Protein AF-A0A914HCB9-F1 (afdb_monomer_lite)

Sequence (164 aa):
MEQKQRLLQLFNRTDPLPGTANSTSELRAIVLEIQAIMLGIVEPHGRRYFPTDEQRVIYAYSLRHCWAEWLPPGILDAPHHHFRFDITSMERHPSPWRKFVSTVIHESLHCAAKMVSGAPDRQINCAAMVSLNPNLAISEEFVELKTEIVDAFPFLADFVDVVD

Structure (mmCIF, N/CA/C/O backbone):
data_AF-A0A914HCB9-F1
#
_entry.id   AF-A0A914HCB9-F1
#
loop_
_atom_site.group_PDB
_atom_site.id
_atom_site.type_symbol
_atom_site.label_atom_id
_atom_site.label_alt_id
_atom_site.label_comp_id
_atom_site.label_asym_id
_atom_site.label_entity_id
_atom_site.label_seq_id
_atom_site.pdbx_PDB_ins_code
_atom_site.Cartn_x
_atom_site.Cartn_y
_atom_site.Cartn_z
_atom_site.occupancy
_atom_site.B_iso_or_equiv
_atom_site.auth_seq_id
_atom_site.auth_comp_id
_atom_site.auth_asym_id
_atom_site.auth_atom_id
_atom_site.pdbx_PDB_model_num
ATOM 1 N N . MET A 1 1 ? -15.243 7.994 -10.131 1.00 62.53 1 MET A N 1
ATOM 2 C CA . MET A 1 1 ? -15.101 7.181 -11.365 1.00 62.53 1 MET A CA 1
ATOM 3 C C . MET A 1 1 ? -13.663 7.214 -11.876 1.00 62.53 1 MET A C 1
ATOM 5 O O . MET A 1 1 ? -13.087 6.154 -12.074 1.00 62.53 1 MET A O 1
ATOM 9 N N . GLU A 1 2 ? -13.061 8.401 -11.978 1.00 86.06 2 GLU A N 1
ATOM 10 C CA . GLU A 1 2 ? -11.675 8.605 -12.430 1.00 86.06 2 GLU A CA 1
ATOM 11 C C . GLU A 1 2 ? -10.616 7.863 -11.589 1.00 86.06 2 GLU A C 1
ATOM 13 O O . GLU A 1 2 ? -9.831 7.098 -12.138 1.00 86.06 2 GLU A O 1
ATOM 18 N N . GLN A 1 3 ? -10.655 7.967 -10.254 1.00 87.38 3 GLN A N 1
ATOM 19 C CA . GLN A 1 3 ? -9.700 7.284 -9.360 1.00 87.38 3 GLN A CA 1
ATOM 20 C C . GLN A 1 3 ? -9.712 5.751 -9.501 1.00 87.38 3 GLN A C 1
ATOM 22 O O . GLN A 1 3 ? -8.660 5.116 -9.536 1.00 87.38 3 GLN A O 1
ATOM 27 N N . LYS A 1 4 ? -10.901 5.148 -9.651 1.00 89.00 4 LYS A N 1
ATOM 28 C CA . LYS A 1 4 ? -11.060 3.702 -9.883 1.00 89.00 4 LYS A CA 1
ATOM 29 C C . LYS A 1 4 ? -10.440 3.263 -11.197 1.00 89.00 4 LYS A C 1
ATOM 31 O O . LYS A 1 4 ? -9.752 2.247 -11.241 1.00 89.00 4 LYS A O 1
ATOM 36 N N . GLN A 1 5 ? -10.667 4.033 -12.255 1.00 94.12 5 GLN A N 1
ATOM 37 C CA . GLN A 1 5 ? -10.060 3.762 -13.549 1.00 94.12 5 GLN A CA 1
ATOM 38 C C . GLN A 1 5 ? -8.540 3.922 -13.486 1.00 94.12 5 GLN A C 1
ATOM 40 O O . GLN A 1 5 ? -7.824 3.087 -14.033 1.00 94.12 5 GLN A O 1
ATOM 45 N N . ARG A 1 6 ? -8.042 4.938 -12.775 1.00 95.75 6 ARG A N 1
ATOM 46 C CA . ARG A 1 6 ? -6.607 5.171 -12.623 1.00 95.75 6 ARG A CA 1
ATOM 47 C C . ARG A 1 6 ? -5.907 4.048 -11.859 1.00 95.75 6 ARG A C 1
ATOM 49 O O . ARG A 1 6 ? -4.882 3.551 -12.320 1.00 95.75 6 ARG A O 1
ATOM 56 N N . LEU A 1 7 ? -6.482 3.589 -10.749 1.00 96.31 7 LEU A N 1
ATOM 57 C CA . LEU A 1 7 ? -5.926 2.462 -10.001 1.00 96.31 7 LEU A CA 1
ATOM 58 C C . LEU A 1 7 ? -5.927 1.178 -10.837 1.00 96.31 7 LEU A C 1
ATOM 60 O O . LEU A 1 7 ? -4.938 0.452 -10.848 1.00 96.31 7 LEU A O 1
ATOM 64 N N . LEU A 1 8 ? -7.000 0.931 -11.595 1.00 96.19 8 LEU A N 1
ATOM 65 C CA . LEU A 1 8 ? -7.085 -0.213 -12.502 1.00 96.19 8 LEU A CA 1
ATOM 66 C C . LEU A 1 8 ? -6.063 -0.134 -13.650 1.00 96.19 8 LEU A C 1
ATOM 68 O O . LEU A 1 8 ? -5.552 -1.166 -14.084 1.00 96.19 8 LEU A O 1
ATOM 72 N N . GLN A 1 9 ? -5.753 1.068 -14.146 1.00 97.12 9 GLN A N 1
ATOM 73 C CA . GLN A 1 9 ? -4.684 1.271 -15.127 1.00 97.12 9 GLN A CA 1
ATOM 74 C C . GLN A 1 9 ? -3.326 0.909 -14.532 1.00 97.12 9 GLN A C 1
ATOM 76 O O . GLN A 1 9 ? -2.611 0.121 -15.141 1.00 97.12 9 GLN A O 1
ATOM 81 N N . LEU A 1 10 ? -2.993 1.426 -13.342 1.00 97.19 10 LEU A N 1
ATOM 82 C CA . LEU A 1 10 ? -1.757 1.072 -12.634 1.00 97.19 10 LEU A CA 1
ATOM 83 C C . LEU A 1 10 ? -1.669 -0.441 -12.392 1.00 97.19 10 LEU A C 1
ATOM 85 O O . LEU A 1 10 ? -0.640 -1.050 -12.659 1.00 97.19 10 LEU A O 1
ATOM 89 N N . PHE A 1 11 ? -2.770 -1.056 -11.962 1.00 96.62 11 PHE A N 1
ATOM 90 C CA . PHE A 1 11 ? -2.862 -2.488 -11.681 1.00 96.62 11 PHE A CA 1
ATOM 91 C C . PHE A 1 11 ? -2.607 -3.377 -12.910 1.00 96.62 11 PHE A C 1
ATOM 93 O O . PHE A 1 11 ? -2.089 -4.483 -12.776 1.00 96.62 11 PHE A O 1
ATOM 100 N N . ASN A 1 12 ? -2.958 -2.907 -14.111 1.00 96.81 12 ASN A N 1
ATOM 101 C CA . ASN A 1 12 ? -2.805 -3.657 -15.361 1.00 96.81 12 ASN A CA 1
ATOM 102 C C . ASN A 1 12 ? -1.590 -3.233 -16.201 1.00 96.81 12 ASN A C 1
ATOM 104 O O . ASN A 1 12 ? -1.485 -3.651 -17.355 1.00 96.81 12 ASN A O 1
ATOM 108 N N . ARG A 1 13 ? -0.678 -2.417 -15.661 1.00 96.62 13 ARG A N 1
ATOM 109 C CA . ARG A 1 13 ? 0.588 -2.111 -16.339 1.00 96.62 13 ARG A CA 1
ATOM 110 C C . ARG A 1 13 ? 1.438 -3.372 -16.513 1.00 96.62 13 ARG A C 1
ATOM 112 O O . ARG A 1 13 ? 1.341 -4.333 -15.750 1.00 96.62 13 ARG A O 1
ATOM 119 N N . THR A 1 14 ? 2.274 -3.351 -17.544 1.00 94.44 14 THR A N 1
ATOM 120 C CA . THR A 1 14 ? 3.160 -4.465 -17.924 1.00 94.44 14 THR A CA 1
ATOM 121 C C . THR A 1 14 ? 4.595 -4.017 -18.185 1.00 94.44 14 THR A C 1
ATOM 123 O O . THR A 1 14 ? 5.424 -4.827 -18.587 1.00 94.44 14 THR A O 1
ATOM 126 N N . ASP A 1 15 ? 4.875 -2.726 -18.038 1.00 93.69 15 ASP A N 1
ATOM 127 C CA . ASP A 1 15 ? 6.231 -2.191 -18.079 1.00 93.69 15 ASP A CA 1
ATOM 128 C C . ASP A 1 15 ? 6.961 -2.477 -16.751 1.00 93.69 15 ASP A C 1
ATOM 130 O O . ASP A 1 15 ? 6.340 -2.992 -15.820 1.00 93.69 15 ASP A O 1
ATOM 134 N N . PRO A 1 16 ? 8.271 -2.201 -16.640 1.00 92.62 16 PRO A N 1
ATOM 135 C CA . PRO A 1 16 ? 8.986 -2.383 -15.380 1.00 92.62 16 PRO A CA 1
ATOM 136 C C . PRO A 1 16 ? 8.390 -1.548 -14.235 1.00 92.62 16 PRO A C 1
ATOM 138 O O . PRO A 1 16 ? 7.919 -0.426 -14.435 1.00 92.62 16 PRO A O 1
ATOM 141 N N . LEU A 1 17 ? 8.441 -2.091 -13.022 1.00 93.62 17 LEU A N 1
ATOM 142 C CA . LEU A 1 17 ? 8.083 -1.433 -11.774 1.00 93.62 17 LEU A CA 1
ATOM 143 C C . LEU A 1 17 ? 8.974 -0.211 -11.515 1.00 93.62 17 LEU A C 1
ATOM 145 O O . LEU A 1 17 ? 10.171 -0.208 -11.843 1.00 93.62 17 LEU A O 1
ATOM 149 N N . PRO A 1 18 ? 8.423 0.818 -10.849 1.00 88.88 18 PRO A N 1
ATOM 150 C CA . PRO A 1 18 ? 9.177 2.016 -10.531 1.00 88.88 18 PRO A CA 1
ATOM 151 C C . PRO A 1 18 ? 10.300 1.707 -9.535 1.00 88.88 18 PRO A C 1
ATOM 153 O O . PRO A 1 18 ? 10.131 0.943 -8.586 1.00 88.88 18 PRO A O 1
ATOM 156 N N . GLY A 1 19 ? 11.462 2.330 -9.732 1.00 78.06 19 GLY A N 1
ATOM 157 C CA . GLY A 1 19 ? 12.632 2.146 -8.864 1.00 78.06 19 GLY A CA 1
ATOM 158 C C . GLY A 1 19 ? 13.613 1.054 -9.305 1.00 78.06 19 GLY A C 1
ATOM 159 O O . GLY A 1 19 ? 14.729 1.025 -8.793 1.00 78.06 19 GLY A O 1
ATOM 160 N N . THR A 1 20 ? 13.281 0.234 -10.309 1.00 70.38 20 THR A N 1
ATOM 161 C CA . THR A 1 20 ? 14.236 -0.703 -10.945 1.00 70.38 20 THR A CA 1
ATOM 162 C C . THR A 1 20 ? 15.368 0.010 -11.694 1.00 70.38 20 THR A C 1
ATOM 164 O O . THR A 1 20 ? 16.473 -0.515 -11.801 1.00 70.38 20 THR A O 1
ATOM 167 N N . ALA A 1 21 ? 15.132 1.246 -12.145 1.00 60.72 21 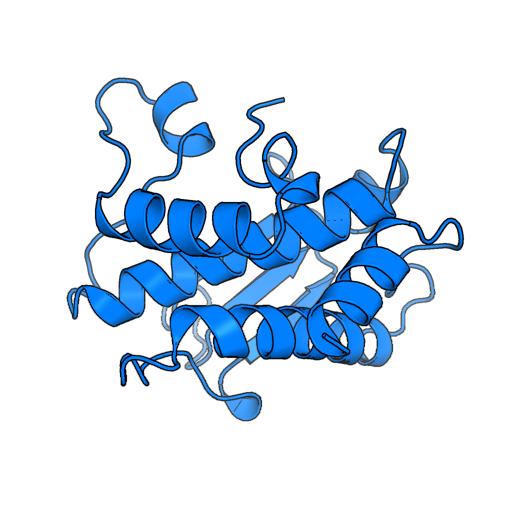ALA A N 1
ATOM 168 C CA . ALA A 1 21 ? 16.118 2.116 -12.791 1.00 60.72 21 ALA A CA 1
ATOM 169 C C . ALA A 1 21 ? 16.810 3.108 -11.822 1.00 60.72 21 ALA A C 1
ATOM 171 O O . ALA A 1 21 ? 17.294 4.151 -12.255 1.00 60.72 21 ALA A O 1
ATOM 172 N N . ASN A 1 22 ? 16.840 2.821 -10.511 1.00 56.84 22 ASN A N 1
ATOM 173 C CA . ASN A 1 22 ? 17.379 3.689 -9.444 1.00 56.84 22 ASN A CA 1
ATOM 174 C C . ASN A 1 22 ? 16.657 5.041 -9.237 1.00 56.84 22 ASN A C 1
ATOM 176 O O . ASN A 1 22 ? 17.178 5.917 -8.546 1.00 56.84 22 ASN A O 1
ATOM 180 N N . SER A 1 23 ? 15.449 5.233 -9.780 1.00 67.06 23 SER A N 1
ATOM 181 C CA . SER A 1 23 ? 14.657 6.444 -9.519 1.00 67.06 23 SER A CA 1
ATOM 182 C C . SER A 1 23 ? 13.748 6.267 -8.299 1.00 67.06 23 SER A C 1
ATOM 184 O O . SER A 1 23 ? 12.576 5.906 -8.414 1.00 67.06 23 SER A O 1
ATOM 186 N N . THR A 1 24 ? 14.271 6.561 -7.106 1.00 78.56 24 THR A N 1
ATOM 187 C CA . THR A 1 24 ? 13.463 6.627 -5.871 1.00 78.56 24 THR A CA 1
ATOM 188 C C . THR A 1 24 ? 12.328 7.653 -5.990 1.00 78.56 24 THR A C 1
ATOM 190 O O . THR A 1 24 ? 11.270 7.486 -5.387 1.00 78.56 24 THR A O 1
ATOM 193 N N . SER A 1 25 ? 12.513 8.697 -6.803 1.00 86.44 25 SER A N 1
ATOM 194 C CA . SER A 1 25 ? 11.502 9.726 -7.063 1.00 86.44 25 SER A CA 1
ATOM 195 C C . SER A 1 25 ? 10.281 9.183 -7.808 1.00 86.44 25 SER A C 1
ATOM 197 O O . SER A 1 25 ? 9.159 9.533 -7.451 1.00 86.44 25 SER A O 1
ATOM 199 N N . GLU A 1 26 ? 10.479 8.311 -8.801 1.00 91.38 26 GLU A N 1
ATOM 200 C CA . GLU A 1 26 ? 9.371 7.680 -9.530 1.00 91.38 26 GLU A CA 1
ATOM 201 C C . GLU A 1 26 ? 8.584 6.734 -8.619 1.00 91.38 26 GLU A C 1
ATOM 203 O O . GLU A 1 26 ? 7.358 6.816 -8.552 1.00 91.38 26 GLU A O 1
ATOM 208 N N . LEU A 1 27 ? 9.291 5.895 -7.850 1.00 93.62 27 LEU A N 1
ATOM 209 C CA . LEU A 1 27 ? 8.666 5.011 -6.865 1.00 93.62 27 LEU A CA 1
ATOM 210 C C . LEU A 1 27 ? 7.820 5.809 -5.876 1.00 93.62 27 LEU A C 1
ATOM 212 O O . LEU A 1 27 ? 6.649 5.495 -5.671 1.00 93.62 27 LEU A O 1
ATOM 216 N N . ARG A 1 28 ? 8.391 6.873 -5.304 1.00 94.31 28 ARG A N 1
ATOM 217 C CA . ARG A 1 28 ? 7.675 7.752 -4.380 1.00 94.31 28 ARG A CA 1
ATOM 218 C C . ARG A 1 28 ? 6.413 8.330 -5.019 1.00 94.31 28 ARG A C 1
ATOM 220 O O . ARG A 1 28 ? 5.364 8.277 -4.390 1.00 94.31 28 ARG A O 1
ATOM 227 N N . ALA A 1 29 ? 6.498 8.857 -6.240 1.00 94.38 29 ALA A N 1
ATOM 228 C CA . ALA A 1 29 ? 5.353 9.466 -6.912 1.00 94.38 29 ALA A CA 1
ATOM 229 C C . ALA A 1 29 ? 4.205 8.464 -7.117 1.00 94.38 29 ALA A C 1
ATOM 231 O O . ALA A 1 29 ? 3.057 8.775 -6.808 1.00 94.38 29 ALA A O 1
ATOM 232 N N . ILE A 1 30 ? 4.515 7.246 -7.569 1.00 95.88 30 ILE A N 1
ATOM 233 C CA . ILE A 1 30 ? 3.501 6.214 -7.823 1.00 95.88 30 ILE A CA 1
ATOM 234 C C . ILE A 1 30 ? 2.901 5.681 -6.518 1.00 95.88 30 ILE A C 1
ATOM 236 O O . ILE A 1 30 ? 1.688 5.500 -6.432 1.00 95.88 30 ILE A O 1
ATOM 240 N N . VAL A 1 31 ? 3.715 5.465 -5.480 1.00 96.62 31 VAL A N 1
ATOM 241 C CA . VAL A 1 31 ? 3.208 5.043 -4.164 1.00 96.62 31 VAL A CA 1
ATOM 242 C C . VAL A 1 31 ? 2.283 6.107 -3.573 1.00 96.62 31 VAL A C 1
ATOM 244 O O . VAL A 1 31 ? 1.197 5.766 -3.110 1.00 96.62 31 VAL A O 1
ATOM 247 N N . LEU A 1 32 ? 2.667 7.388 -3.633 1.00 95.94 32 LEU A N 1
ATOM 248 C CA . LEU A 1 32 ? 1.821 8.489 -3.163 1.00 95.94 32 LEU A CA 1
ATOM 249 C C . LEU A 1 32 ? 0.518 8.595 -3.967 1.00 95.94 32 LEU A C 1
ATOM 251 O O . LEU A 1 32 ? -0.532 8.825 -3.374 1.00 95.94 32 LEU A O 1
ATOM 255 N N . GLU A 1 33 ? 0.553 8.370 -5.283 1.00 96.69 33 GLU A N 1
ATOM 256 C CA . GLU A 1 33 ? -0.649 8.333 -6.126 1.00 96.69 33 GLU A CA 1
ATOM 257 C C . GLU A 1 33 ? -1.612 7.212 -5.700 1.00 96.69 33 GLU A C 1
ATOM 259 O O . GLU A 1 33 ? -2.805 7.456 -5.503 1.00 96.69 33 GLU A O 1
ATOM 264 N N . ILE A 1 34 ? -1.103 5.990 -5.507 1.00 97.12 34 ILE A N 1
ATOM 265 C CA . ILE A 1 34 ? -1.911 4.850 -5.047 1.00 97.12 34 ILE A CA 1
ATOM 266 C C . ILE A 1 34 ? -2.497 5.138 -3.659 1.00 97.12 34 ILE A C 1
ATOM 268 O O . ILE A 1 34 ? -3.686 4.904 -3.430 1.00 97.12 34 ILE A O 1
ATOM 272 N N . GLN A 1 35 ? -1.689 5.691 -2.750 1.00 95.38 35 GLN A N 1
ATOM 273 C CA . GLN A 1 35 ? -2.132 6.085 -1.414 1.00 95.38 35 GLN A CA 1
ATOM 274 C C . GLN A 1 35 ? -3.220 7.157 -1.477 1.00 95.38 35 GLN A C 1
ATOM 276 O O . GLN A 1 35 ? -4.233 7.012 -0.810 1.00 95.38 35 GLN A O 1
ATOM 281 N N . ALA A 1 36 ? -3.083 8.187 -2.313 1.00 93.25 36 ALA A N 1
ATOM 282 C CA . ALA A 1 36 ? -4.107 9.220 -2.467 1.00 93.25 36 ALA A CA 1
ATOM 283 C C . ALA A 1 36 ? -5.449 8.645 -2.960 1.00 93.25 36 ALA A C 1
ATOM 285 O O . ALA A 1 36 ? -6.509 9.050 -2.479 1.00 93.25 36 ALA A O 1
ATOM 286 N N . ILE A 1 37 ? -5.418 7.674 -3.881 1.00 94.50 37 ILE A N 1
ATOM 287 C CA . ILE A 1 37 ? -6.627 6.974 -4.337 1.00 94.50 37 ILE A CA 1
ATOM 288 C C . ILE A 1 37 ? -7.265 6.181 -3.189 1.00 94.50 37 ILE A C 1
ATOM 290 O O . ILE A 1 37 ? -8.473 6.275 -2.982 1.00 94.50 37 ILE A O 1
ATOM 294 N N . MET A 1 38 ? -6.461 5.421 -2.441 1.00 92.31 38 MET A N 1
ATOM 295 C CA . MET A 1 38 ? -6.913 4.623 -1.297 1.00 92.31 38 MET A CA 1
ATOM 296 C C . MET A 1 38 ? -7.496 5.505 -0.181 1.00 92.31 38 MET A C 1
ATOM 298 O O . MET A 1 38 ? -8.601 5.245 0.291 1.00 92.31 38 MET A O 1
ATOM 302 N N . LEU A 1 39 ? -6.817 6.597 0.176 1.00 89.75 39 LEU A N 1
ATOM 303 C CA . LEU A 1 39 ? -7.259 7.562 1.189 1.00 89.75 39 LEU A CA 1
ATOM 304 C C . LEU A 1 39 ? -8.554 8.273 0.796 1.00 89.75 39 LEU A C 1
ATOM 306 O O . LEU A 1 39 ? -9.399 8.510 1.655 1.00 89.75 39 LEU A O 1
ATOM 310 N N . GLY A 1 40 ? -8.773 8.522 -0.498 1.00 89.19 40 GLY A N 1
ATOM 311 C CA . GLY A 1 40 ? -10.057 9.015 -1.002 1.00 89.19 40 GLY A CA 1
ATOM 312 C C . GLY A 1 40 ? -11.250 8.104 -0.677 1.00 89.19 40 GLY A C 1
ATOM 313 O O . GLY A 1 40 ? -12.381 8.587 -0.658 1.00 89.19 40 GLY A O 1
ATOM 314 N N . ILE A 1 41 ? -11.007 6.816 -0.396 1.00 89.00 41 ILE A N 1
ATOM 315 C CA . ILE A 1 41 ? -12.023 5.840 0.021 1.00 89.00 41 ILE A CA 1
ATOM 316 C C . ILE A 1 41 ? -12.105 5.707 1.543 1.00 89.00 41 ILE A C 1
ATOM 318 O O . ILE A 1 41 ? -13.213 5.650 2.065 1.00 89.00 41 ILE A O 1
ATOM 322 N N . VAL A 1 42 ? -10.972 5.683 2.256 1.00 82.62 42 VAL A N 1
ATOM 323 C CA . VAL A 1 42 ? -10.959 5.396 3.709 1.00 82.62 42 VAL A CA 1
ATOM 324 C C . VAL A 1 42 ? -11.064 6.631 4.613 1.00 82.62 42 VAL A C 1
ATOM 326 O O . VAL A 1 42 ? -11.574 6.541 5.730 1.00 82.62 42 VAL A O 1
ATOM 329 N N . GLU A 1 43 ? -10.656 7.814 4.143 1.00 77.06 43 GLU A N 1
ATOM 330 C CA . GLU A 1 43 ? -10.782 9.075 4.888 1.00 77.06 43 GLU A CA 1
ATOM 331 C C . GLU A 1 43 ? -12.041 9.951 4.638 1.00 77.06 43 GLU A C 1
ATOM 333 O O . GLU A 1 43 ? -12.214 10.915 5.398 1.00 77.06 43 GLU A O 1
ATOM 338 N N . PRO A 1 44 ? -12.980 9.688 3.693 1.00 63.78 44 PRO A N 1
ATOM 339 C CA . PRO A 1 44 ? -14.156 10.544 3.489 1.00 63.78 44 PRO A CA 1
ATOM 340 C C . PRO A 1 44 ? -15.104 10.572 4.703 1.00 63.78 44 PRO A C 1
ATOM 342 O O . PRO A 1 44 ? -15.963 11.446 4.793 1.00 63.78 44 PRO A O 1
ATOM 345 N N . HIS A 1 45 ? -14.906 9.680 5.677 1.00 54.22 45 HIS A N 1
ATOM 346 C CA . HIS A 1 45 ? -15.648 9.614 6.939 1.00 54.22 45 HIS A CA 1
ATOM 347 C C . HIS A 1 45 ? -15.008 10.411 8.095 1.00 54.22 45 HIS A C 1
ATOM 349 O O . HIS A 1 45 ? -15.421 10.265 9.241 1.00 54.22 45 HIS A O 1
ATOM 355 N N . GLY A 1 46 ? -13.996 11.248 7.826 1.00 52.16 46 GLY A N 1
ATOM 356 C CA . GLY A 1 46 ? -13.369 12.101 8.847 1.00 52.16 46 GLY A CA 1
ATOM 357 C C . GLY A 1 46 ? -12.242 11.435 9.648 1.00 52.16 46 GLY A C 1
ATOM 358 O O . GLY A 1 46 ? -11.796 11.994 10.647 1.00 52.16 46 GLY A O 1
ATOM 359 N N . ARG A 1 47 ? -11.735 10.282 9.193 1.00 58.50 47 ARG A N 1
ATOM 360 C CA . ARG A 1 47 ? -10.666 9.480 9.827 1.00 58.50 47 ARG A CA 1
ATOM 361 C C . ARG A 1 47 ? -9.252 10.029 9.531 1.00 58.50 47 ARG A C 1
ATOM 363 O O . ARG A 1 47 ? -8.364 9.276 9.151 1.00 58.50 47 ARG A O 1
ATOM 370 N N . ARG A 1 48 ? -9.058 11.349 9.660 1.00 58.03 48 ARG A N 1
ATOM 371 C CA . ARG A 1 48 ? -7.888 12.120 9.166 1.00 58.03 48 ARG A CA 1
ATOM 372 C C . ARG A 1 48 ? -6.615 11.967 10.006 1.00 58.03 48 ARG A C 1
ATOM 374 O O . ARG A 1 48 ? -6.076 12.957 10.503 1.00 58.03 48 ARG A O 1
ATOM 381 N N . TYR A 1 49 ? -6.138 10.747 10.188 1.00 74.06 49 TYR A N 1
ATOM 382 C CA . TYR A 1 49 ? -4.892 10.508 10.916 1.00 74.06 49 TYR A CA 1
ATOM 383 C C . TYR A 1 49 ? -3.815 9.855 10.052 1.00 74.06 49 TYR A C 1
ATOM 385 O O . TYR A 1 49 ? -2.755 9.527 10.580 1.00 74.06 49 TYR A O 1
ATOM 393 N N . PHE A 1 50 ? -4.033 9.668 8.744 1.00 87.56 50 PHE A N 1
ATOM 394 C CA . PHE A 1 50 ? -2.961 9.163 7.897 1.00 87.56 50 PHE A CA 1
ATOM 395 C C . PHE A 1 50 ? -1.799 10.174 7.819 1.00 87.56 50 PHE A C 1
ATOM 397 O O . PHE A 1 50 ? -2.047 11.381 7.743 1.00 87.56 50 PHE A O 1
ATOM 404 N N . PRO A 1 51 ? -0.531 9.723 7.842 1.00 88.69 51 PRO A N 1
ATOM 405 C CA . PRO A 1 51 ? 0.615 10.628 7.802 1.00 88.69 51 PRO A CA 1
ATOM 406 C C . PRO A 1 51 ? 0.647 11.462 6.515 1.00 88.69 51 PRO A C 1
ATOM 408 O O . PRO A 1 51 ? 0.372 10.943 5.429 1.00 88.69 51 PRO A O 1
ATOM 411 N N . THR A 1 52 ? 1.042 12.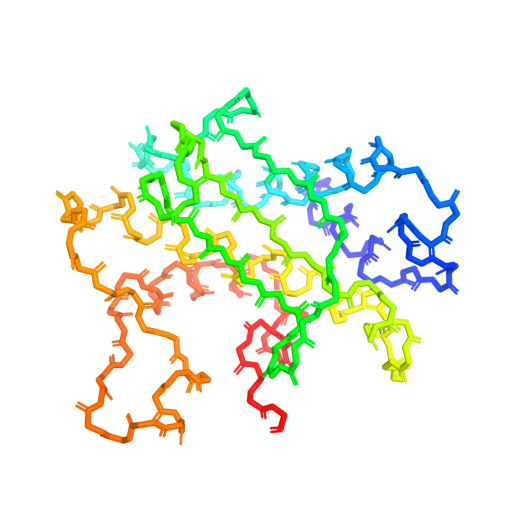735 6.614 1.00 89.88 52 THR A N 1
ATOM 412 C CA . THR A 1 52 ? 1.191 13.611 5.438 1.00 89.88 52 THR A CA 1
ATOM 413 C C . THR A 1 52 ? 2.277 13.100 4.486 1.00 89.88 52 THR A C 1
ATOM 415 O O . THR A 1 52 ? 3.066 12.215 4.823 1.00 89.88 52 THR A O 1
ATOM 418 N N . ASP A 1 53 ? 2.346 13.628 3.262 1.00 91.00 53 ASP A N 1
ATOM 419 C CA . ASP A 1 53 ? 3.401 13.284 2.294 1.00 91.00 53 ASP A CA 1
ATOM 420 C C . ASP A 1 53 ? 4.804 13.469 2.893 1.00 91.00 53 ASP A C 1
ATOM 422 O O . ASP A 1 53 ? 5.670 12.609 2.718 1.00 91.00 53 ASP A O 1
ATOM 426 N N . GLU A 1 54 ? 5.027 14.550 3.642 1.00 88.75 54 GLU A N 1
ATOM 427 C CA . GLU A 1 54 ? 6.303 14.860 4.299 1.00 88.75 54 GLU A CA 1
ATOM 428 C C . GLU A 1 54 ? 6.631 13.878 5.427 1.00 88.75 54 GLU A C 1
ATOM 430 O O . GLU A 1 54 ? 7.798 13.595 5.682 1.00 88.75 54 GLU A O 1
ATOM 435 N N . GLN A 1 55 ? 5.609 13.317 6.076 1.00 90.44 55 GLN A N 1
ATOM 436 C CA . GLN A 1 55 ? 5.774 12.348 7.157 1.00 90.44 55 GLN A CA 1
ATOM 437 C C . GLN A 1 55 ? 6.068 10.926 6.660 1.00 90.44 55 GLN A C 1
ATOM 439 O O . GLN A 1 55 ? 6.332 10.034 7.470 1.00 90.44 55 GLN A O 1
ATOM 444 N N . ARG A 1 56 ? 6.018 10.697 5.343 1.00 92.00 56 ARG A N 1
ATOM 445 C CA . ARG A 1 56 ? 6.188 9.384 4.715 1.00 92.00 56 ARG A CA 1
ATOM 446 C C . ARG A 1 56 ? 7.514 9.299 3.984 1.00 92.00 56 ARG A C 1
ATOM 448 O O . ARG A 1 56 ? 7.795 10.086 3.082 1.00 92.00 56 ARG A O 1
ATOM 455 N N . VAL A 1 57 ? 8.298 8.278 4.298 1.00 92.56 57 VAL A N 1
ATOM 456 C CA . VAL A 1 57 ? 9.539 7.941 3.598 1.00 92.56 57 VAL A CA 1
ATOM 457 C C . VAL A 1 57 ? 9.303 6.655 2.814 1.00 92.56 57 VAL A C 1
ATOM 459 O O . VAL A 1 57 ? 8.937 5.632 3.383 1.00 92.56 57 VAL A O 1
ATOM 462 N N . ILE A 1 58 ? 9.479 6.718 1.494 1.00 93.44 58 ILE A N 1
ATOM 463 C CA . ILE A 1 58 ? 9.164 5.635 0.552 1.00 93.44 58 ILE A CA 1
ATOM 464 C C . ILE A 1 58 ? 10.428 5.294 -0.227 1.00 93.44 58 ILE A C 1
ATOM 466 O O . ILE A 1 58 ? 11.037 6.190 -0.815 1.00 93.44 58 ILE A O 1
ATOM 470 N N . TYR A 1 59 ? 10.825 4.023 -0.232 1.00 90.81 59 TYR A N 1
ATOM 471 C CA . TYR A 1 59 ? 12.027 3.581 -0.934 1.00 90.81 59 TYR A CA 1
ATOM 472 C C . TYR A 1 59 ? 12.011 2.087 -1.241 1.00 90.81 59 TYR A C 1
ATOM 474 O O . TYR A 1 59 ? 11.338 1.289 -0.585 1.00 90.81 59 TYR A O 1
ATOM 482 N N . ALA A 1 60 ? 12.799 1.722 -2.251 1.00 91.38 60 ALA A N 1
ATOM 483 C CA . ALA A 1 60 ? 13.102 0.337 -2.547 1.00 91.38 60 ALA A CA 1
ATOM 484 C C . ALA A 1 60 ? 14.110 -0.198 -1.521 1.00 91.38 60 ALA A C 1
ATOM 486 O O . ALA A 1 60 ? 15.089 0.475 -1.188 1.00 91.38 60 ALA A O 1
ATOM 487 N N . TYR A 1 61 ? 13.876 -1.405 -1.020 1.00 90.31 61 TYR A N 1
ATOM 488 C CA . TYR A 1 61 ? 14.752 -2.059 -0.055 1.00 90.31 61 TYR A CA 1
ATOM 489 C C . TYR A 1 61 ? 14.633 -3.575 -0.202 1.00 90.31 61 TYR A C 1
ATOM 491 O O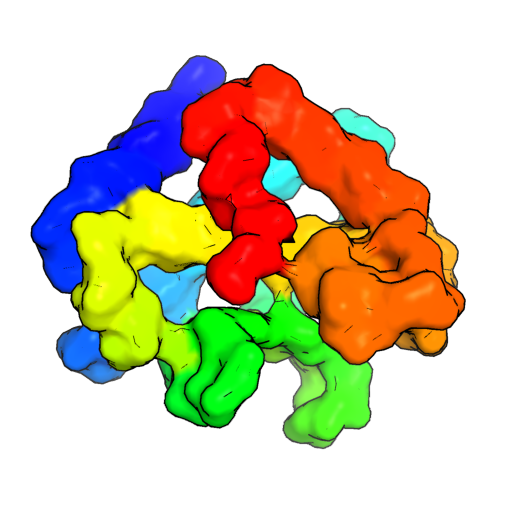 . TYR A 1 61 ? 13.529 -4.082 -0.362 1.00 90.31 61 TYR A O 1
ATOM 499 N N . SER A 1 62 ? 15.748 -4.306 -0.149 1.00 90.12 62 SER A N 1
ATOM 500 C CA . SER A 1 62 ? 15.699 -5.770 -0.229 1.00 90.12 62 SER A CA 1
ATOM 501 C C . SER A 1 62 ? 15.241 -6.352 1.104 1.00 90.12 62 SER A C 1
ATOM 503 O O . SER A 1 62 ? 15.854 -6.098 2.145 1.00 90.12 62 SER A O 1
ATOM 505 N N . LEU A 1 63 ? 14.168 -7.139 1.065 1.00 88.81 63 LEU A N 1
ATOM 506 C CA . LEU A 1 63 ? 13.528 -7.720 2.238 1.00 88.81 63 LEU A CA 1
ATOM 507 C C . LEU A 1 63 ? 13.637 -9.239 2.163 1.00 88.81 63 LEU A C 1
ATOM 509 O O . LEU A 1 63 ? 13.433 -9.855 1.125 1.00 88.81 63 LEU A O 1
ATOM 513 N N . ARG A 1 64 ? 14.014 -9.871 3.278 1.00 83.75 64 ARG A N 1
ATOM 514 C CA . ARG A 1 64 ? 14.319 -11.312 3.277 1.00 83.75 64 ARG A CA 1
ATOM 515 C C . ARG A 1 64 ? 13.082 -12.205 3.311 1.00 83.75 64 ARG A C 1
ATOM 517 O O . ARG A 1 64 ? 13.164 -13.349 2.876 1.00 83.75 64 ARG A O 1
ATOM 524 N N . HIS A 1 65 ? 11.980 -11.719 3.878 1.00 83.19 65 HIS A N 1
ATOM 525 C CA . HIS A 1 65 ? 10.832 -12.557 4.249 1.00 83.19 65 HIS A CA 1
ATOM 526 C C . HIS A 1 65 ? 9.475 -11.960 3.869 1.00 83.19 65 HIS A C 1
ATOM 528 O O . HIS A 1 65 ? 8.447 -12.566 4.150 1.00 83.19 65 HIS A O 1
ATOM 534 N N . CYS A 1 66 ? 9.454 -10.785 3.249 1.00 87.56 66 CYS A N 1
ATOM 535 C CA . CYS A 1 66 ? 8.228 -10.110 2.853 1.00 87.56 66 CYS A CA 1
ATOM 536 C C . CYS A 1 66 ? 8.463 -9.271 1.597 1.00 87.56 66 CYS A C 1
ATOM 538 O O . CYS A 1 66 ? 9.598 -8.959 1.243 1.00 87.56 66 CYS A O 1
ATOM 540 N N . TRP A 1 67 ? 7.375 -8.918 0.920 1.00 91.56 67 TRP A N 1
ATOM 541 C CA . TRP A 1 67 ? 7.413 -8.080 -0.278 1.00 91.56 67 TRP A CA 1
ATOM 542 C C . TRP A 1 67 ? 7.524 -6.598 0.064 1.00 91.56 67 TRP A C 1
ATOM 544 O O . TRP A 1 67 ? 8.138 -5.826 -0.666 1.00 91.56 67 TRP A O 1
ATOM 554 N N . ALA A 1 68 ? 6.928 -6.196 1.177 1.00 93.06 68 ALA A N 1
ATOM 555 C CA . ALA A 1 68 ? 7.022 -4.859 1.715 1.00 93.06 68 ALA A CA 1
ATOM 556 C C . ALA A 1 68 ? 6.848 -4.906 3.225 1.00 93.06 68 ALA A C 1
ATOM 558 O O . ALA A 1 68 ? 6.516 -5.944 3.799 1.00 93.06 68 ALA A O 1
ATOM 559 N N . GLU A 1 69 ? 7.078 -3.763 3.846 1.00 91.94 69 GLU A N 1
ATOM 560 C CA . GLU A 1 69 ? 6.611 -3.504 5.193 1.00 91.94 69 GLU A CA 1
ATOM 561 C C . GLU A 1 69 ? 6.416 -2.003 5.392 1.00 91.94 69 GLU A C 1
ATOM 563 O O . GLU A 1 69 ? 7.135 -1.158 4.834 1.00 91.94 69 GLU A O 1
ATOM 568 N N . TRP A 1 70 ? 5.469 -1.687 6.255 1.00 92.25 70 TRP A N 1
ATOM 569 C CA . TRP A 1 70 ? 5.349 -0.388 6.871 1.00 92.25 70 TRP A CA 1
ATOM 570 C C . TRP A 1 70 ? 5.885 -0.405 8.305 1.00 92.25 70 TRP A C 1
ATOM 572 O O . TRP A 1 70 ? 5.546 -1.271 9.112 1.00 92.25 70 TRP A O 1
ATOM 582 N N . LEU A 1 71 ? 6.686 0.607 8.641 1.00 90.00 71 LEU A N 1
ATOM 583 C CA . LEU A 1 71 ? 7.180 0.839 9.992 1.00 90.00 71 LEU A CA 1
ATOM 584 C C . LEU A 1 71 ? 6.694 2.194 10.523 1.00 90.00 71 LEU A C 1
ATOM 586 O O . LEU A 1 71 ? 6.863 3.214 9.840 1.00 90.00 71 LEU A O 1
ATOM 590 N N . PRO A 1 72 ? 6.134 2.239 11.746 1.00 87.69 72 PRO A N 1
ATOM 591 C CA . PRO A 1 72 ? 5.796 3.495 12.398 1.00 87.69 72 PRO A CA 1
ATOM 592 C C . PRO A 1 72 ? 7.063 4.262 12.837 1.00 87.69 72 PRO A C 1
ATOM 594 O O . PRO A 1 72 ? 8.150 3.676 12.915 1.00 87.69 72 PRO A O 1
ATOM 597 N N . PRO A 1 73 ? 6.928 5.561 13.168 1.00 87.19 73 PRO A N 1
ATOM 598 C CA . PRO A 1 73 ? 8.003 6.357 13.748 1.00 87.19 73 PRO A CA 1
ATOM 599 C C . PRO A 1 73 ? 8.637 5.681 14.969 1.00 87.19 73 PRO A C 1
ATOM 601 O O . PRO A 1 73 ? 7.956 5.007 15.741 1.00 87.19 73 PRO A O 1
ATOM 604 N N . GLY A 1 74 ? 9.944 5.885 15.156 1.00 82.88 74 GLY A N 1
ATOM 605 C CA . GLY A 1 74 ? 10.688 5.373 16.316 1.00 82.88 74 GLY A CA 1
ATOM 606 C C . GLY A 1 74 ? 11.273 3.959 16.180 1.00 82.88 74 GLY A C 1
ATOM 607 O O . GLY A 1 74 ? 11.987 3.533 17.079 1.00 82.88 74 GLY A O 1
ATOM 608 N N . ILE A 1 75 ? 11.039 3.244 15.071 1.00 80.75 75 ILE A N 1
ATOM 609 C CA . ILE A 1 75 ? 11.657 1.921 14.826 1.00 80.75 75 ILE A CA 1
ATOM 610 C C . ILE A 1 75 ? 13.049 2.023 14.178 1.00 80.75 75 ILE A C 1
ATOM 612 O O . ILE A 1 75 ? 13.927 1.220 14.477 1.00 80.75 75 ILE A O 1
ATOM 616 N N . LEU A 1 76 ? 13.260 2.995 13.285 1.00 77.25 76 LEU A N 1
ATOM 617 C CA . LEU A 1 76 ? 14.521 3.196 12.548 1.00 77.25 76 LEU A CA 1
ATOM 618 C C . LEU A 1 76 ? 15.215 4.525 12.909 1.00 77.25 76 LEU A C 1
ATOM 620 O O . LEU A 1 76 ? 15.844 5.133 12.048 1.00 77.25 76 LEU A O 1
ATOM 624 N N . ASP A 1 77 ? 15.047 5.010 14.147 1.00 62.25 77 ASP A N 1
ATOM 625 C CA . ASP A 1 77 ? 15.567 6.310 14.625 1.00 62.25 77 ASP A CA 1
ATOM 626 C C . ASP A 1 77 ? 15.120 7.533 13.793 1.00 62.25 77 ASP A C 1
ATOM 628 O O . ASP A 1 77 ? 15.808 8.551 13.713 1.00 62.25 77 ASP A O 1
ATOM 632 N N . ALA A 1 78 ? 13.937 7.462 13.175 1.00 61.31 78 ALA A N 1
ATOM 633 C CA . ALA A 1 78 ? 13.385 8.533 12.351 1.00 61.31 78 ALA A CA 1
ATOM 634 C C . ALA A 1 78 ? 11.968 8.927 12.807 1.00 61.31 78 ALA A C 1
ATOM 636 O O . ALA A 1 78 ? 11.170 8.051 13.159 1.00 61.31 78 ALA A O 1
ATOM 637 N N . PRO A 1 79 ? 11.607 10.227 12.755 1.00 83.31 79 PRO A N 1
ATOM 638 C CA . PRO A 1 79 ? 10.269 10.712 13.110 1.00 83.31 79 PRO A CA 1
ATOM 639 C C . PRO A 1 79 ? 9.204 10.391 12.042 1.00 83.31 79 PRO A C 1
ATOM 641 O O . PRO A 1 79 ? 8.087 10.895 12.117 1.00 83.31 79 PRO A O 1
ATOM 644 N N . HIS A 1 80 ? 9.546 9.592 11.029 1.00 89.06 80 HIS A N 1
ATOM 645 C CA . HIS A 1 80 ? 8.729 9.360 9.842 1.00 89.06 80 HIS A CA 1
ATOM 646 C C . HIS A 1 80 ? 8.142 7.947 9.813 1.00 89.06 80 HIS A C 1
ATOM 648 O O . HIS A 1 80 ? 8.649 7.027 10.451 1.00 89.06 80 HIS A O 1
ATOM 654 N N . HIS A 1 81 ? 7.093 7.770 9.016 1.00 91.19 81 HIS A N 1
ATOM 655 C CA . HIS A 1 81 ? 6.559 6.465 8.644 1.00 91.19 81 HIS A CA 1
ATOM 656 C C . HIS A 1 81 ? 7.330 5.936 7.434 1.00 91.19 81 HIS A C 1
ATOM 658 O O . HIS A 1 81 ? 7.385 6.601 6.396 1.00 91.19 81 HIS A O 1
ATOM 664 N N . HIS A 1 82 ? 7.916 4.747 7.550 1.00 93.12 82 HIS A N 1
ATOM 665 C CA . HIS A 1 82 ? 8.715 4.151 6.481 1.00 93.12 82 HIS A CA 1
ATOM 666 C C . HIS A 1 82 ? 7.897 3.102 5.740 1.00 93.12 82 HIS A C 1
ATOM 668 O O . HIS A 1 82 ? 7.418 2.157 6.352 1.00 93.12 82 HIS A O 1
ATOM 674 N N . PHE A 1 83 ? 7.781 3.252 4.424 1.00 94.19 83 PHE A 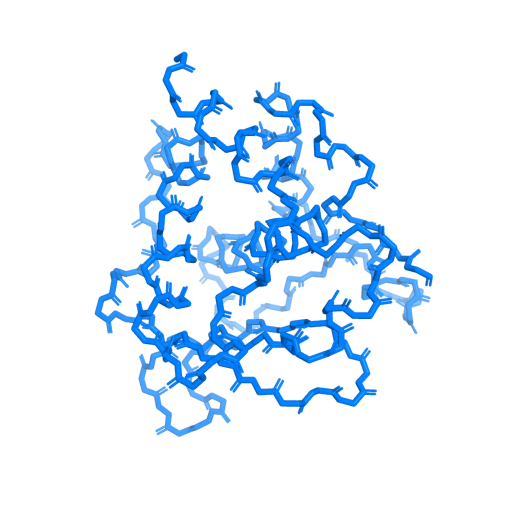N 1
ATOM 675 C CA . PHE A 1 83 ? 7.222 2.249 3.524 1.00 94.19 83 PHE A CA 1
ATOM 676 C C . PHE A 1 83 ? 8.362 1.686 2.675 1.00 94.19 83 PHE A C 1
ATOM 678 O O . PHE A 1 83 ? 8.925 2.389 1.826 1.00 94.19 83 PHE A O 1
ATOM 685 N N . ARG A 1 84 ? 8.733 0.432 2.942 1.00 93.81 84 ARG A N 1
ATOM 686 C CA . ARG A 1 84 ? 9.829 -0.265 2.260 1.00 93.81 84 ARG A CA 1
ATOM 687 C C . ARG A 1 84 ? 9.251 -1.296 1.310 1.00 93.81 84 ARG A C 1
ATOM 689 O O . ARG A 1 84 ? 8.432 -2.102 1.732 1.00 93.81 84 ARG A O 1
ATOM 696 N N . PHE A 1 85 ? 9.701 -1.295 0.060 1.00 93.94 85 PHE A N 1
ATOM 697 C CA . PHE A 1 85 ? 9.224 -2.231 -0.959 1.00 93.94 85 PHE A CA 1
ATOM 698 C C . PHE A 1 85 ? 10.392 -2.998 -1.578 1.00 93.94 85 PHE A C 1
ATOM 700 O O . PHE A 1 85 ? 11.335 -2.386 -2.089 1.00 93.94 85 PHE A O 1
ATOM 707 N N . ASP A 1 86 ? 10.316 -4.326 -1.602 1.00 93.81 86 ASP A N 1
ATOM 708 C CA . ASP A 1 86 ? 11.261 -5.158 -2.342 1.00 93.81 86 ASP A CA 1
ATOM 709 C C . ASP A 1 86 ? 10.851 -5.260 -3.812 1.00 93.81 86 ASP A C 1
ATOM 711 O O . ASP A 1 86 ? 10.327 -6.266 -4.295 1.00 93.81 86 ASP A O 1
ATOM 715 N N . ILE A 1 87 ? 11.110 -4.168 -4.532 1.00 93.25 87 ILE A N 1
ATOM 716 C CA . ILE A 1 87 ? 10.813 -4.034 -5.961 1.00 93.25 87 ILE A CA 1
ATOM 717 C C . ILE A 1 87 ? 11.502 -5.132 -6.781 1.00 93.25 87 ILE A C 1
ATOM 719 O O . ILE A 1 87 ? 10.909 -5.666 -7.713 1.00 93.25 87 ILE A O 1
ATOM 723 N N . THR A 1 88 ? 12.731 -5.515 -6.416 1.00 91.12 88 THR A N 1
ATOM 724 C CA . THR A 1 88 ? 13.485 -6.543 -7.155 1.00 91.12 88 THR A CA 1
ATOM 725 C C . THR A 1 88 ? 12.825 -7.909 -7.026 1.00 91.12 88 THR A C 1
ATOM 727 O O . THR A 1 88 ? 12.771 -8.668 -7.995 1.00 91.12 88 THR A O 1
ATOM 730 N N . SER A 1 89 ? 12.326 -8.232 -5.836 1.00 91.12 89 SER A N 1
ATOM 731 C CA . SER A 1 89 ? 11.571 -9.458 -5.620 1.00 91.12 89 SER A CA 1
ATOM 732 C C . SER A 1 89 ? 10.221 -9.387 -6.349 1.00 91.12 89 SER A C 1
ATOM 734 O O . SER A 1 89 ? 9.885 -10.327 -7.070 1.00 91.12 89 SER A O 1
ATOM 736 N N . MET A 1 90 ? 9.473 -8.280 -6.241 1.00 92.69 90 MET A N 1
ATOM 737 C CA . MET A 1 90 ? 8.166 -8.121 -6.905 1.00 92.69 90 MET A CA 1
ATOM 738 C C . MET A 1 90 ? 8.235 -8.223 -8.436 1.00 92.69 90 MET A C 1
ATOM 740 O O . MET A 1 90 ? 7.324 -8.776 -9.044 1.00 92.69 90 MET A O 1
ATOM 744 N N . GLU A 1 91 ? 9.315 -7.749 -9.060 1.00 92.12 91 GLU A N 1
ATOM 745 C CA . GLU A 1 91 ? 9.574 -7.897 -10.504 1.00 92.12 91 GLU A CA 1
ATOM 746 C C . GLU A 1 91 ? 9.574 -9.351 -10.982 1.00 92.12 91 GLU A C 1
ATOM 748 O O . GLU A 1 91 ? 9.226 -9.652 -12.121 1.00 92.12 91 GLU A O 1
ATOM 753 N N . ARG A 1 92 ? 9.950 -10.287 -10.108 1.00 91.75 92 ARG A N 1
ATOM 754 C CA . ARG A 1 92 ? 9.988 -11.717 -10.441 1.00 91.75 92 ARG A CA 1
ATOM 755 C C . ARG A 1 92 ? 8.620 -12.385 -10.324 1.00 91.75 92 ARG A C 1
ATOM 757 O O . ARG A 1 92 ? 8.488 -13.556 -10.674 1.00 91.75 92 ARG A O 1
ATOM 764 N N . HIS A 1 93 ? 7.615 -11.676 -9.814 1.00 92.25 93 HIS A N 1
ATOM 765 C CA . HIS A 1 93 ? 6.257 -12.187 -9.707 1.00 92.25 93 HIS A CA 1
ATOM 766 C C . HIS A 1 93 ? 5.630 -12.343 -11.109 1.00 92.25 93 HIS A C 1
ATOM 768 O O . HIS A 1 93 ? 5.843 -11.481 -11.958 1.00 92.25 93 HIS A O 1
ATOM 774 N N . PRO A 1 94 ? 4.781 -13.359 -11.376 1.00 92.44 94 PRO A N 1
ATOM 775 C CA . PRO A 1 94 ? 4.097 -13.509 -12.672 1.00 92.44 94 PRO A CA 1
ATOM 776 C C . PRO A 1 94 ? 3.210 -12.319 -13.073 1.00 92.44 94 PRO A C 1
ATOM 778 O O . PRO A 1 94 ? 2.764 -12.203 -14.212 1.00 92.44 94 PRO A O 1
ATOM 781 N N . SER A 1 95 ? 2.888 -11.446 -12.122 1.00 93.12 95 SER A N 1
ATOM 782 C CA . SER A 1 95 ? 2.155 -10.201 -12.346 1.00 93.12 95 SER A CA 1
ATOM 783 C C . SER A 1 95 ? 2.724 -9.098 -11.444 1.00 93.12 95 SER A C 1
ATOM 785 O O . SER A 1 95 ? 2.159 -8.865 -10.370 1.00 93.12 95 SER A O 1
ATOM 787 N N . PRO A 1 96 ? 3.844 -8.453 -11.825 1.00 94.19 96 PRO A N 1
ATOM 788 C CA . PRO A 1 96 ? 4.574 -7.529 -10.953 1.00 94.19 96 PRO A CA 1
ATOM 789 C C . PRO A 1 96 ? 3.734 -6.337 -10.501 1.00 94.19 96 PRO A C 1
ATOM 791 O O . PRO A 1 96 ? 3.613 -6.086 -9.307 1.00 94.19 96 PRO A O 1
ATOM 794 N N . TRP A 1 97 ? 3.069 -5.649 -11.434 1.00 96.12 97 TRP A N 1
ATOM 795 C CA . TRP A 1 97 ? 2.237 -4.481 -11.120 1.00 96.12 97 TRP A CA 1
ATOM 796 C C . TRP A 1 97 ? 1.049 -4.803 -10.223 1.00 96.12 97 TRP A C 1
ATOM 798 O O . TRP A 1 97 ? 0.749 -4.040 -9.307 1.00 96.12 97 TRP A O 1
ATOM 808 N N . ARG A 1 98 ? 0.403 -5.954 -10.431 1.00 95.38 98 ARG A N 1
ATOM 809 C CA . ARG A 1 98 ? -0.693 -6.405 -9.563 1.00 95.38 98 ARG A CA 1
ATOM 810 C C . ARG A 1 98 ? -0.208 -6.628 -8.139 1.00 95.38 98 ARG A C 1
ATOM 812 O O . ARG A 1 98 ? -0.867 -6.180 -7.202 1.00 95.38 98 ARG A O 1
ATOM 819 N N . LYS A 1 99 ? 0.956 -7.270 -7.985 1.00 93.75 99 LYS A N 1
ATOM 820 C CA . LYS A 1 99 ? 1.585 -7.474 -6.677 1.00 93.75 99 LYS A CA 1
ATOM 821 C C . LYS A 1 99 ? 1.950 -6.134 -6.047 1.00 93.75 99 LYS A C 1
ATOM 823 O O . LYS A 1 99 ? 1.504 -5.853 -4.945 1.00 93.75 99 LYS A O 1
ATOM 828 N N . PHE A 1 100 ? 2.650 -5.275 -6.782 1.00 95.19 100 PHE A N 1
ATOM 829 C CA . PHE A 1 100 ? 3.083 -3.963 -6.311 1.00 95.19 100 PHE A CA 1
ATOM 830 C C . PHE A 1 100 ? 1.918 -3.083 -5.843 1.00 95.19 100 PHE A C 1
ATOM 832 O O . PHE A 1 100 ? 1.918 -2.639 -4.698 1.00 95.19 100 PHE A O 1
ATOM 839 N N . VAL A 1 101 ? 0.893 -2.876 -6.678 1.00 96.56 101 VAL A N 1
ATOM 840 C CA . VAL A 1 101 ? -0.270 -2.045 -6.321 1.00 96.56 101 VAL A CA 1
ATOM 841 C C . VAL A 1 101 ? -0.977 -2.592 -5.082 1.00 96.56 101 VAL A C 1
ATOM 843 O O . VAL A 1 101 ? -1.298 -1.831 -4.170 1.00 96.56 101 VAL A O 1
ATOM 846 N N . SER A 1 102 ? -1.178 -3.908 -5.017 1.00 95.12 102 SER A N 1
ATOM 847 C CA . SER A 1 102 ? -1.876 -4.539 -3.892 1.00 95.12 102 SER A CA 1
ATOM 848 C C . SER A 1 102 ? -1.067 -4.461 -2.604 1.00 95.12 102 SER A C 1
ATOM 850 O O . SER A 1 102 ? -1.627 -4.172 -1.552 1.00 95.12 102 SER A O 1
ATOM 852 N N . THR A 1 103 ? 0.254 -4.626 -2.685 1.00 94.62 103 THR A N 1
ATOM 853 C CA . THR A 1 103 ? 1.149 -4.473 -1.538 1.00 94.62 103 THR A CA 1
ATOM 854 C C . THR A 1 103 ? 1.220 -3.025 -1.051 1.00 94.62 103 THR A C 1
ATOM 856 O O . THR A 1 103 ? 1.169 -2.794 0.153 1.00 94.62 103 THR A O 1
ATOM 859 N N . VAL A 1 104 ? 1.259 -2.028 -1.944 1.00 96.06 104 VAL A N 1
ATOM 860 C CA . VAL A 1 104 ? 1.184 -0.610 -1.537 1.00 96.06 104 VAL A CA 1
ATOM 861 C C . VAL A 1 104 ? -0.100 -0.337 -0.755 1.00 96.06 104 VAL A C 1
ATOM 863 O O . VAL A 1 104 ? -0.061 0.319 0.288 1.00 96.06 104 VAL A O 1
ATOM 866 N N . ILE A 1 105 ? -1.232 -0.859 -1.229 1.00 95.69 105 ILE A N 1
ATOM 867 C CA . ILE A 1 105 ? -2.522 -0.722 -0.546 1.00 95.69 105 ILE A CA 1
ATOM 868 C C . ILE A 1 105 ? -2.504 -1.445 0.806 1.00 95.69 105 ILE A C 1
ATOM 870 O O . ILE A 1 105 ? -2.911 -0.850 1.799 1.00 95.69 105 ILE A O 1
ATOM 874 N N . HIS A 1 106 ? -1.987 -2.674 0.867 1.00 94.50 106 HIS A N 1
ATOM 875 C CA . HIS A 1 106 ? -1.894 -3.477 2.091 1.00 94.50 106 HIS A CA 1
ATOM 876 C C . HIS A 1 106 ? -1.103 -2.771 3.201 1.00 94.50 106 HIS A C 1
ATOM 878 O O . HIS A 1 106 ? -1.612 -2.571 4.303 1.00 94.50 106 HIS A O 1
ATOM 884 N N . GLU A 1 107 ? 0.115 -2.313 2.907 1.00 93.94 107 GLU A N 1
ATOM 885 C CA . GLU A 1 107 ? 0.934 -1.597 3.894 1.00 93.94 107 GLU A CA 1
ATOM 886 C C . GLU A 1 107 ? 0.291 -0.270 4.318 1.00 93.94 107 GLU A C 1
ATOM 888 O O . GLU A 1 107 ? 0.384 0.161 5.471 1.00 93.94 107 GLU A O 1
ATOM 893 N N . SER A 1 108 ? -0.424 0.379 3.397 1.00 94.06 108 SER A N 1
ATOM 894 C CA . SER A 1 108 ? -1.177 1.597 3.706 1.00 94.06 108 SER A CA 1
ATOM 895 C C . SER A 1 108 ? -2.382 1.308 4.606 1.00 94.06 108 SER A C 1
ATOM 897 O O . SER A 1 108 ? -2.683 2.115 5.480 1.00 94.06 108 SER A O 1
ATOM 899 N N . LEU A 1 109 ? -3.029 0.145 4.477 1.00 92.06 109 LEU A N 1
ATOM 900 C CA . LEU A 1 109 ? -4.080 -0.299 5.397 1.00 92.06 109 LEU A CA 1
ATOM 901 C C . LEU A 1 109 ? -3.536 -0.535 6.809 1.00 92.06 109 LEU A C 1
ATOM 903 O O . LEU A 1 109 ? -4.170 -0.094 7.766 1.00 92.06 109 LEU A O 1
ATOM 907 N N . HIS A 1 110 ? -2.352 -1.141 6.959 1.00 91.56 110 HIS A N 1
ATOM 908 C CA . HIS A 1 110 ? -1.696 -1.260 8.270 1.00 91.56 110 HIS A CA 1
ATOM 909 C C . HIS A 1 110 ? -1.478 0.107 8.921 1.00 91.56 110 HIS A C 1
ATOM 911 O O . HIS A 1 110 ? -1.811 0.301 10.095 1.00 91.56 110 HIS A O 1
ATOM 917 N N . CYS A 1 111 ? -0.966 1.063 8.143 1.00 90.75 111 CYS A N 1
ATOM 918 C CA . CYS A 1 111 ? -0.771 2.427 8.610 1.00 90.75 111 CYS A CA 1
ATOM 919 C C . CYS A 1 111 ? -2.099 3.084 9.009 1.00 90.75 111 CYS A C 1
ATOM 921 O O . CYS A 1 111 ? -2.226 3.570 10.130 1.00 90.75 111 CYS A O 1
ATOM 923 N N . ALA A 1 112 ? -3.107 3.058 8.136 1.00 89.94 112 ALA A N 1
ATOM 924 C CA . ALA A 1 112 ? -4.411 3.664 8.394 1.00 89.94 112 ALA A CA 1
ATOM 925 C C . ALA A 1 112 ? -5.099 3.058 9.629 1.00 89.94 112 ALA A C 1
ATOM 927 O O . ALA A 1 112 ? -5.523 3.797 10.518 1.00 89.94 112 ALA A O 1
ATOM 928 N N . ALA A 1 113 ? -5.135 1.728 9.740 1.00 88.06 113 ALA A N 1
ATOM 929 C CA . ALA A 1 113 ? -5.731 1.022 10.874 1.00 88.06 113 ALA A CA 1
ATOM 930 C C . ALA A 1 113 ? -5.064 1.399 12.205 1.00 88.06 113 ALA A C 1
ATOM 932 O O . ALA A 1 113 ? -5.744 1.633 13.207 1.00 88.06 113 ALA A O 1
ATOM 933 N N . LYS A 1 114 ? -3.730 1.522 12.223 1.00 86.56 114 LYS A N 1
ATOM 934 C CA . LYS A 1 114 ? -3.012 1.906 13.443 1.00 86.56 114 LYS A CA 1
ATOM 935 C C . LYS A 1 114 ? -3.384 3.314 13.884 1.00 86.56 114 LYS A C 1
ATOM 937 O O . LYS A 1 114 ? -3.620 3.537 15.071 1.00 86.56 114 LYS A O 1
ATOM 942 N N . MET A 1 115 ? -3.484 4.234 12.929 1.00 81.25 115 MET A N 1
ATOM 943 C CA . MET A 1 115 ? -3.833 5.624 13.201 1.00 81.25 115 MET A CA 1
ATOM 944 C C . MET A 1 115 ? -5.294 5.784 13.657 1.00 81.25 115 MET A C 1
ATOM 946 O O . MET A 1 115 ? -5.565 6.637 14.497 1.00 81.25 115 MET A O 1
ATOM 950 N N . VAL A 1 116 ? -6.216 4.928 13.192 1.00 77.56 116 VAL A N 1
ATOM 951 C CA . VAL A 1 116 ? -7.614 4.887 13.672 1.00 77.56 116 VAL A CA 1
ATOM 952 C C . VAL A 1 116 ? -7.705 4.450 15.134 1.00 77.56 116 VAL A C 1
ATOM 954 O O . VAL A 1 116 ? -8.470 5.029 15.900 1.00 77.56 116 VAL A O 1
ATOM 957 N N . SER A 1 117 ? -6.913 3.456 15.544 1.00 66.25 117 SER A N 1
ATOM 958 C CA . SER A 1 117 ? -7.014 2.887 16.895 1.00 66.25 117 SER A CA 1
ATOM 959 C C . SER A 1 117 ? -6.571 3.841 18.015 1.00 66.25 117 SER A C 1
ATOM 961 O O . SER A 1 117 ? -6.834 3.572 19.186 1.00 66.25 117 SER A O 1
ATOM 963 N N . GLY A 1 118 ? -5.847 4.922 17.687 1.00 60.84 118 GLY A N 1
ATOM 964 C CA . GLY A 1 118 ? -5.249 5.832 18.672 1.00 60.84 118 GLY A CA 1
ATOM 965 C C . GLY A 1 118 ? -4.258 5.157 19.633 1.00 60.84 118 GLY A C 1
ATOM 966 O O . GLY A 1 118 ? -3.830 5.778 20.604 1.00 60.84 118 GLY A O 1
ATOM 967 N N . ALA A 1 119 ? -3.892 3.896 19.375 1.00 63.75 119 ALA A N 1
ATOM 968 C CA . ALA A 1 119 ? -3.043 3.067 20.216 1.00 63.75 119 ALA A CA 1
ATOM 969 C C . ALA A 1 119 ? -1.696 2.825 19.505 1.00 63.75 119 ALA A C 1
ATOM 971 O O . ALA A 1 119 ? -1.548 1.842 18.771 1.00 63.75 119 ALA A O 1
ATOM 972 N N . PRO A 1 120 ? -0.690 3.699 19.705 1.00 61.81 120 PRO A N 1
ATOM 973 C CA . PRO A 1 120 ? 0.604 3.598 19.025 1.00 61.81 120 PRO A CA 1
ATOM 974 C C . PRO A 1 120 ? 1.359 2.300 19.353 1.00 61.81 120 PRO A C 1
ATOM 976 O O . PRO A 1 120 ? 2.188 1.857 18.558 1.00 61.81 120 PRO A O 1
ATOM 979 N N . ASP A 1 121 ? 1.018 1.638 20.456 1.00 67.69 121 ASP A N 1
ATOM 980 C CA . ASP A 1 121 ? 1.659 0.391 20.883 1.00 67.69 121 ASP A CA 1
ATOM 981 C C . ASP A 1 121 ? 0.930 -0.866 20.385 1.00 67.69 121 ASP A C 1
ATOM 983 O O . ASP A 1 121 ? 1.449 -1.976 20.503 1.00 67.69 121 ASP A O 1
ATOM 987 N N . ARG A 1 122 ? -0.262 -0.724 19.785 1.00 77.44 122 ARG A N 1
ATOM 988 C CA . ARG A 1 122 ? -1.009 -1.870 19.259 1.00 77.44 122 ARG A CA 1
ATOM 989 C C . ARG A 1 122 ? -0.430 -2.302 17.912 1.00 77.44 122 ARG A C 1
ATOM 991 O O . ARG A 1 122 ? -0.206 -1.491 17.007 1.00 77.44 122 ARG A O 1
ATOM 998 N N . GLN A 1 123 ? -0.187 -3.601 17.779 1.00 83.56 123 GLN A N 1
ATOM 999 C CA . GLN A 1 123 ? 0.135 -4.220 16.500 1.00 83.56 123 GLN A CA 1
ATOM 1000 C C . GLN A 1 123 ? -1.156 -4.410 15.697 1.00 83.56 123 GLN A C 1
ATOM 1002 O O . GLN A 1 123 ? -2.144 -4.929 16.218 1.00 83.56 123 GLN A O 1
ATOM 1007 N N . ILE A 1 124 ? -1.145 -3.970 14.439 1.00 88.94 124 ILE A N 1
ATOM 1008 C CA . ILE A 1 124 ? -2.225 -4.237 13.491 1.00 88.94 124 ILE A CA 1
ATOM 1009 C C . ILE A 1 124 ? -1.873 -5.514 12.741 1.00 88.94 124 ILE A C 1
ATOM 1011 O O . ILE A 1 124 ? -0.875 -5.535 12.024 1.00 88.94 124 ILE A O 1
ATOM 1015 N N . ASN A 1 125 ? -2.682 -6.555 12.907 1.00 89.75 125 ASN A N 1
ATOM 1016 C CA . ASN A 1 125 ? -2.448 -7.869 12.321 1.00 89.75 125 ASN A CA 1
ATOM 1017 C C . ASN A 1 125 ? -3.311 -8.053 11.067 1.00 89.75 125 ASN A C 1
ATOM 1019 O O . ASN A 1 125 ? -4.533 -7.912 11.142 1.00 89.75 125 ASN A O 1
ATOM 1023 N N . CYS A 1 126 ? -2.690 -8.421 9.946 1.00 90.31 126 CYS A N 1
ATOM 1024 C CA . CYS A 1 126 ? -3.367 -8.871 8.725 1.00 90.31 126 CYS A CA 1
ATOM 1025 C C . CYS A 1 126 ? -3.411 -10.409 8.644 1.00 90.31 126 CYS A C 1
ATOM 1027 O O . CYS A 1 126 ? -2.848 -11.097 9.504 1.00 90.31 126 CYS A O 1
ATOM 1029 N N . ALA A 1 127 ? -4.044 -10.973 7.606 1.00 87.69 127 ALA A N 1
ATOM 1030 C CA . ALA A 1 127 ? -4.153 -12.427 7.471 1.00 87.69 127 ALA A CA 1
ATOM 1031 C C . ALA A 1 127 ? -2.785 -13.112 7.317 1.00 87.69 127 ALA A C 1
ATOM 1033 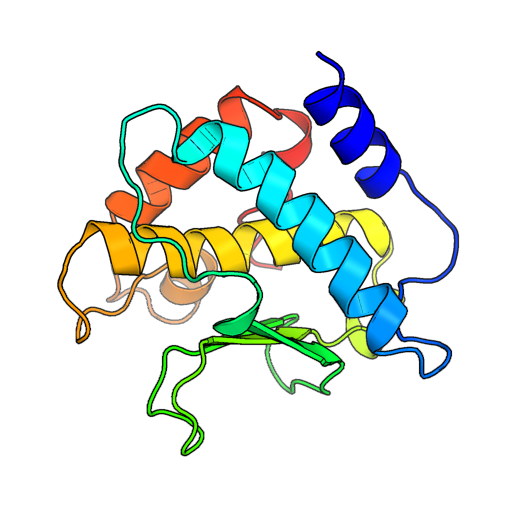O O . ALA A 1 127 ? -2.578 -14.181 7.890 1.00 87.69 127 ALA A O 1
ATOM 1034 N N . ALA A 1 128 ? -1.830 -12.479 6.626 1.00 84.50 128 ALA A N 1
ATOM 1035 C CA . ALA A 1 128 ? -0.470 -13.004 6.470 1.00 84.50 128 ALA A CA 1
ATOM 1036 C C . ALA A 1 128 ? 0.309 -13.080 7.793 1.00 84.50 128 ALA A C 1
ATOM 1038 O O . ALA A 1 128 ? 1.121 -13.977 7.995 1.00 84.50 128 ALA A O 1
ATOM 1039 N N . MET A 1 129 ? 0.052 -12.174 8.737 1.00 87.81 129 MET A N 1
ATOM 1040 C CA . MET A 1 129 ? 0.675 -12.247 10.062 1.00 87.81 129 MET A CA 1
ATOM 1041 C C . MET A 1 129 ? 0.046 -13.349 10.919 1.00 87.81 129 MET A C 1
ATOM 1043 O O . MET A 1 129 ? 0.749 -14.052 11.644 1.00 87.81 129 MET A O 1
ATOM 1047 N N . VAL A 1 130 ? -1.274 -13.518 10.817 1.00 87.94 130 VAL A N 1
ATOM 1048 C CA . VAL A 1 130 ? -2.014 -14.567 11.532 1.00 87.94 130 VAL A CA 1
ATOM 1049 C C . VAL A 1 130 ? -1.680 -15.962 11.000 1.00 87.94 130 VAL A C 1
ATOM 1051 O O . VAL A 1 130 ? -1.567 -16.897 11.788 1.00 87.94 130 VAL A O 1
ATOM 1054 N N . SER A 1 131 ? -1.454 -16.123 9.693 1.00 86.06 131 SER A N 1
ATOM 1055 C CA . SER A 1 131 ? -1.035 -17.413 9.126 1.00 86.06 131 SER A CA 1
ATOM 1056 C C . SER A 1 131 ? 0.337 -17.862 9.644 1.00 86.06 131 SER A C 1
ATOM 1058 O O . SER A 1 131 ? 0.558 -19.057 9.836 1.00 86.06 131 SER A O 1
ATOM 1060 N N . LEU A 1 132 ? 1.235 -16.914 9.933 1.00 85.88 132 LEU A N 1
ATOM 1061 C CA . LEU A 1 132 ? 2.546 -17.173 10.535 1.00 85.88 132 LEU A CA 1
ATOM 1062 C C . LEU A 1 132 ? 2.483 -17.392 12.054 1.00 85.88 132 LEU A C 1
ATOM 1064 O O . LEU A 1 132 ? 3.368 -18.035 12.620 1.00 85.88 132 LEU A O 1
ATOM 1068 N N . ASN A 1 133 ? 1.458 -16.868 12.727 1.00 87.00 133 ASN A N 1
ATOM 1069 C CA . ASN A 1 133 ? 1.246 -17.059 14.156 1.00 87.00 133 ASN A CA 1
ATOM 1070 C C . ASN A 1 133 ? -0.255 -17.191 14.475 1.00 87.00 133 ASN A C 1
ATOM 1072 O O . ASN A 1 133 ? -0.927 -16.175 14.676 1.00 87.00 133 ASN A O 1
ATOM 1076 N N . PRO A 1 134 ? -0.778 -18.424 14.612 1.00 84.69 134 PRO A N 1
ATOM 1077 C CA . PRO A 1 134 ? -2.209 -18.669 14.801 1.00 84.69 134 PRO A CA 1
ATOM 1078 C C . PRO A 1 134 ? -2.750 -18.194 16.159 1.00 84.69 134 PRO A C 1
ATOM 1080 O O . PRO A 1 134 ? -3.955 -18.249 16.386 1.00 84.69 134 PRO A O 1
ATOM 1083 N N . ASN A 1 135 ? -1.888 -17.727 17.072 1.00 90.06 135 ASN A N 1
ATOM 1084 C CA . ASN A 1 135 ? -2.319 -17.096 18.322 1.00 90.06 135 ASN A CA 1
ATOM 1085 C C . ASN A 1 135 ? -2.717 -15.622 18.137 1.00 90.06 135 ASN A C 1
ATOM 1087 O O . ASN A 1 135 ? -3.229 -15.005 19.071 1.00 90.06 135 ASN A O 1
ATOM 1091 N N . LEU A 1 136 ? -2.443 -15.035 16.969 1.00 88.00 136 LEU A N 1
ATOM 1092 C CA . LEU A 1 136 ? -2.880 -13.689 16.626 1.00 88.00 136 LEU A CA 1
ATOM 1093 C C . LEU A 1 136 ? -4.292 -13.737 16.034 1.00 88.00 136 LEU A C 1
ATOM 1095 O O . LEU A 1 136 ? -4.624 -14.623 15.254 1.00 88.00 136 LEU A O 1
ATOM 1099 N N . ALA A 1 137 ? -5.108 -12.742 16.366 1.00 89.75 137 ALA A N 1
ATOM 1100 C CA . ALA A 1 137 ? -6.339 -12.454 15.640 1.00 89.75 137 ALA A CA 1
ATOM 1101 C C . ALA A 1 137 ? -6.088 -11.315 14.646 1.00 89.75 137 ALA A C 1
ATOM 1103 O O . ALA A 1 137 ? -5.301 -10.405 14.939 1.00 89.75 137 ALA A O 1
ATOM 1104 N N . ILE A 1 138 ? -6.764 -11.360 13.492 1.00 89.88 138 ILE A N 1
ATOM 1105 C CA . ILE A 1 138 ? -6.754 -10.253 12.527 1.00 89.88 138 ILE A CA 1
ATOM 1106 C C . ILE A 1 138 ? -7.401 -9.044 13.209 1.00 89.88 138 ILE A C 1
ATOM 1108 O O . ILE A 1 138 ? -8.443 -9.178 13.852 1.00 89.88 138 ILE A O 1
ATOM 1112 N N . SER A 1 139 ? -6.773 -7.875 13.101 1.00 91.12 139 SER A N 1
ATOM 1113 C CA . SER A 1 139 ? -7.299 -6.644 13.693 1.00 91.12 139 SER A CA 1
ATOM 1114 C C . SER A 1 139 ? -8.599 -6.227 13.006 1.00 91.12 139 SER A C 1
ATOM 1116 O O . SER A 1 139 ? -8.644 -6.133 11.780 1.00 91.12 139 SER A O 1
ATOM 1118 N N . GLU A 1 140 ? -9.638 -5.943 13.791 1.00 90.38 140 GLU A N 1
ATOM 1119 C CA . GLU A 1 140 ? -10.957 -5.519 13.300 1.00 90.38 140 GLU A CA 1
ATOM 1120 C C . GLU A 1 140 ? -10.846 -4.282 12.402 1.00 90.38 140 GLU A C 1
ATOM 1122 O O . GLU A 1 140 ? -11.359 -4.279 11.287 1.00 90.38 140 GLU A O 1
ATOM 1127 N N . GLU A 1 141 ? -10.039 -3.301 12.808 1.00 88.38 141 GLU A N 1
ATOM 1128 C CA . GLU A 1 141 ? -9.816 -2.063 12.059 1.00 88.38 141 GLU A CA 1
ATOM 1129 C C . GLU A 1 141 ? -9.186 -2.327 10.680 1.00 88.38 141 GLU A C 1
ATOM 1131 O O . GLU A 1 141 ? -9.471 -1.632 9.705 1.00 88.38 141 GLU A O 1
ATOM 1136 N N . PHE A 1 142 ? -8.334 -3.352 10.573 1.00 89.62 142 PHE A N 1
ATOM 1137 C CA . PHE A 1 142 ? -7.755 -3.759 9.294 1.00 89.62 142 PHE A CA 1
ATOM 1138 C C . PHE A 1 142 ? -8.805 -4.428 8.403 1.00 89.62 142 PHE A C 1
ATOM 1140 O O . PHE A 1 142 ? -8.858 -4.152 7.206 1.00 89.62 142 PHE A O 1
ATOM 1147 N N . VAL A 1 143 ? -9.656 -5.288 8.976 1.00 90.38 143 VAL A N 1
ATOM 1148 C CA . VAL A 1 143 ? -10.739 -5.965 8.245 1.00 90.38 143 VAL A CA 1
ATOM 1149 C C . VAL A 1 143 ? -11.749 -4.958 7.707 1.00 90.38 143 VAL A C 1
ATOM 1151 O O . VAL A 1 143 ? -12.117 -5.053 6.536 1.00 90.38 143 VAL A O 1
ATOM 1154 N N . GLU A 1 144 ? -12.164 -3.989 8.521 1.00 90.31 144 GLU A N 1
ATOM 1155 C CA . GLU A 1 144 ? -13.097 -2.933 8.119 1.00 90.31 144 GLU A CA 1
ATOM 1156 C C . GLU A 1 144 ? -12.543 -2.127 6.941 1.00 90.31 144 GLU A C 1
ATOM 1158 O O . GLU A 1 144 ? -13.160 -2.071 5.876 1.00 90.31 144 GLU A O 1
ATOM 1163 N N . LEU A 1 145 ? -11.329 -1.583 7.083 1.00 90.50 145 LEU A N 1
ATOM 1164 C CA . LEU A 1 145 ? -10.700 -0.780 6.034 1.00 90.50 145 LEU A CA 1
ATOM 1165 C C . LEU A 1 145 ? -10.421 -1.596 4.764 1.00 90.50 145 LEU A C 1
ATOM 1167 O O . LEU A 1 145 ? -10.597 -1.095 3.651 1.00 90.50 145 LEU A O 1
ATOM 1171 N N . LYS A 1 146 ? -10.015 -2.865 4.905 1.00 92.00 146 LYS A N 1
ATOM 1172 C CA . LYS A 1 146 ? -9.848 -3.776 3.766 1.00 92.00 146 LYS A CA 1
ATOM 1173 C C . LYS A 1 146 ? -11.172 -3.979 3.036 1.00 92.00 146 LYS A C 1
ATOM 1175 O O . LYS A 1 146 ? -11.191 -3.929 1.810 1.00 92.00 146 LYS A O 1
ATOM 1180 N N . THR A 1 147 ? -12.256 -4.211 3.773 1.00 91.81 147 THR A N 1
ATOM 1181 C CA . THR A 1 147 ? -13.588 -4.437 3.197 1.00 91.81 147 THR A CA 1
ATOM 1182 C C . THR A 1 147 ? -14.047 -3.207 2.419 1.00 91.81 147 THR A C 1
ATOM 1184 O O . THR A 1 147 ? -14.401 -3.340 1.253 1.00 91.81 147 THR A O 1
ATOM 1187 N N . GLU A 1 148 ? -13.898 -2.003 2.986 1.00 92.06 148 GLU A N 1
ATOM 1188 C CA . GLU A 1 148 ? -14.196 -0.740 2.288 1.00 92.06 148 GLU A CA 1
ATOM 1189 C C . GLU A 1 148 ? -13.411 -0.602 0.967 1.00 92.06 148 GLU A C 1
ATOM 1191 O O . GLU A 1 148 ? -13.960 -0.212 -0.068 1.00 92.06 148 GLU A O 1
ATOM 1196 N N . ILE A 1 149 ? -12.123 -0.962 0.975 1.00 92.94 149 ILE A N 1
ATOM 1197 C CA . ILE A 1 149 ? -11.271 -0.915 -0.219 1.00 92.94 149 ILE A CA 1
ATOM 1198 C C . ILE A 1 149 ? -11.671 -1.954 -1.265 1.00 92.94 149 ILE A C 1
ATOM 1200 O O . ILE A 1 149 ? -11.706 -1.630 -2.455 1.00 92.94 149 ILE A O 1
ATOM 1204 N N . VAL A 1 150 ? -11.985 -3.181 -0.853 1.00 93.12 150 VAL A N 1
ATOM 1205 C CA . VAL A 1 150 ? -12.424 -4.245 -1.764 1.00 93.12 150 VAL A CA 1
ATOM 1206 C C . VAL A 1 150 ? -13.788 -3.914 -2.371 1.00 93.12 150 VAL A C 1
ATOM 1208 O O . VAL A 1 150 ? -13.966 -4.087 -3.576 1.00 93.12 150 VAL A O 1
ATOM 1211 N N . ASP A 1 151 ? -14.712 -3.346 -1.598 1.00 92.88 151 ASP A N 1
ATOM 1212 C CA . ASP A 1 151 ? -16.014 -2.898 -2.100 1.00 92.88 151 ASP A CA 1
ATOM 1213 C C . ASP A 1 151 ? -15.857 -1.792 -3.161 1.00 92.88 151 ASP A C 1
ATOM 1215 O O . ASP A 1 151 ? -16.500 -1.817 -4.219 1.00 92.88 151 ASP A O 1
ATOM 1219 N N . ALA A 1 152 ? -14.942 -0.841 -2.940 1.00 92.62 152 ALA A N 1
ATOM 1220 C CA . ALA A 1 152 ? -14.630 0.200 -3.919 1.00 92.62 152 ALA A CA 1
ATOM 1221 C C . ALA A 1 152 ? -13.916 -0.359 -5.170 1.00 92.62 152 ALA A C 1
ATOM 1223 O O . ALA A 1 152 ? -14.226 0.023 -6.317 1.00 92.62 152 ALA A O 1
ATOM 1224 N N . PHE A 1 153 ? -12.991 -1.301 -4.970 1.00 93.50 153 PHE A N 1
ATOM 1225 C CA . PHE A 1 153 ? -12.114 -1.874 -5.991 1.00 93.50 153 PHE A CA 1
ATOM 1226 C C . PHE A 1 153 ? -12.143 -3.417 -5.985 1.00 93.50 153 PHE A C 1
ATOM 1228 O O . PHE A 1 153 ? -11.159 -4.050 -5.607 1.00 93.50 153 PHE A O 1
ATOM 1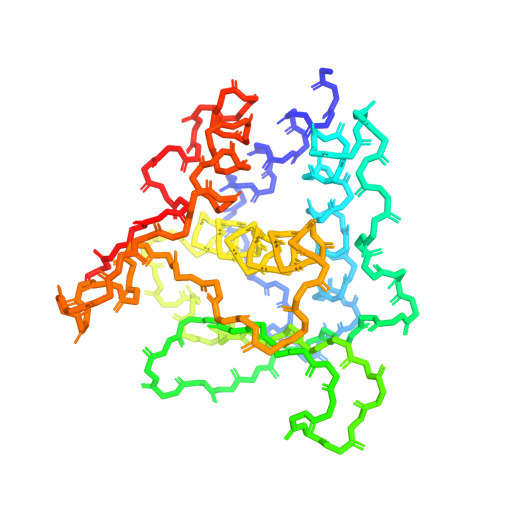235 N N . PRO A 1 154 ? -13.210 -4.057 -6.506 1.00 92.12 154 PRO A N 1
ATOM 1236 C CA . PRO A 1 154 ? -13.374 -5.514 -6.400 1.00 92.12 154 PRO A CA 1
ATOM 1237 C C . PRO A 1 154 ? -12.255 -6.349 -7.034 1.00 92.12 154 PRO A C 1
ATOM 1239 O O . PRO A 1 154 ? -12.021 -7.480 -6.628 1.00 92.12 154 PRO A O 1
ATOM 1242 N N . PHE A 1 155 ? -11.520 -5.793 -8.004 1.00 91.38 155 PHE A N 1
ATOM 1243 C CA . PHE A 1 155 ? -10.370 -6.461 -8.629 1.00 91.38 155 PHE A CA 1
ATOM 1244 C C . PHE A 1 155 ? -9.182 -6.679 -7.671 1.00 91.38 155 PHE A C 1
ATOM 1246 O O . PHE A 1 155 ? -8.238 -7.375 -8.033 1.00 91.38 155 PHE A O 1
ATOM 1253 N N . LEU A 1 156 ? -9.214 -6.077 -6.479 1.00 91.31 156 LEU A N 1
ATOM 1254 C CA . LEU A 1 156 ? -8.207 -6.227 -5.430 1.00 91.31 156 LEU A CA 1
ATOM 1255 C C . LEU A 1 156 ? -8.510 -7.354 -4.433 1.00 91.31 156 LEU A C 1
ATOM 1257 O O . LEU A 1 156 ? -7.629 -7.683 -3.638 1.00 91.31 156 LEU A O 1
ATOM 1261 N N . ALA A 1 157 ? -9.723 -7.923 -4.451 1.00 87.06 157 ALA A N 1
ATOM 1262 C CA . ALA A 1 157 ? -10.177 -8.910 -3.464 1.00 87.06 157 ALA A CA 1
ATOM 1263 C C . ALA A 1 157 ? -9.187 -10.076 -3.308 1.00 87.06 157 ALA A C 1
ATOM 1265 O O . ALA A 1 157 ? -8.820 -10.436 -2.192 1.00 87.06 157 ALA A O 1
ATOM 1266 N N . ASP A 1 158 ? -8.684 -10.570 -4.439 1.00 82.19 158 ASP A N 1
ATOM 1267 C CA . ASP A 1 158 ? -7.767 -11.708 -4.511 1.00 82.19 158 ASP A CA 1
ATOM 1268 C C . ASP A 1 158 ? -6.288 -11.307 -4.425 1.00 82.19 158 ASP A C 1
ATOM 1270 O O . ASP A 1 158 ? -5.430 -12.115 -4.755 1.00 82.19 158 ASP A O 1
ATOM 1274 N N . PHE A 1 159 ? -5.951 -10.062 -4.068 1.00 82.44 159 PHE A N 1
ATOM 1275 C CA . PHE A 1 159 ? -4.556 -9.597 -4.081 1.00 82.44 159 PHE A CA 1
ATOM 1276 C C . PHE A 1 159 ? -4.141 -8.808 -2.839 1.00 82.44 159 PHE A C 1
ATOM 1278 O O . PHE A 1 159 ? -2.962 -8.815 -2.488 1.00 82.44 159 PHE A O 1
ATOM 1285 N N . VAL A 1 160 ? -5.074 -8.123 -2.174 1.00 76.62 160 VAL A N 1
ATOM 1286 C CA . VAL A 1 160 ? -4.753 -7.250 -1.032 1.00 76.62 160 VAL A CA 1
ATOM 1287 C C . VAL A 1 160 ? -4.394 -8.030 0.229 1.00 76.62 160 VAL A C 1
ATOM 1289 O O . VAL A 1 160 ? -3.736 -7.466 1.087 1.00 76.62 160 VAL A O 1
ATOM 1292 N N . ASP A 1 161 ? -4.758 -9.307 0.361 1.00 67.88 161 ASP A N 1
ATOM 1293 C CA . ASP A 1 161 ? -4.513 -10.090 1.588 1.00 67.88 161 ASP A CA 1
ATOM 1294 C C . ASP A 1 161 ? -4.082 -11.536 1.287 1.00 67.88 161 ASP A C 1
ATOM 1296 O O . ASP A 1 161 ? -4.436 -12.470 2.005 1.00 67.88 161 ASP A O 1
ATOM 1300 N N . VAL A 1 162 ? -3.356 -11.741 0.181 1.00 57.78 162 VAL A N 1
ATOM 1301 C CA . VAL A 1 162 ? -2.879 -13.079 -0.191 1.00 57.78 162 VAL A CA 1
ATOM 1302 C C . VAL A 1 162 ? -1.633 -13.428 0.603 1.00 57.78 162 VAL A C 1
ATOM 1304 O O . VAL A 1 162 ? -0.563 -12.843 0.421 1.00 57.78 162 VAL A O 1
ATOM 1307 N N . VAL A 1 163 ? -1.813 -14.418 1.469 1.00 54.53 163 VAL A N 1
ATOM 1308 C CA . VAL A 1 163 ? -0.750 -15.269 1.991 1.00 54.53 163 VAL A CA 1
ATOM 1309 C C . VAL A 1 163 ? -0.304 -16.142 0.817 1.00 54.53 163 VAL A C 1
ATOM 1311 O O . VAL A 1 163 ? -1.069 -17.010 0.398 1.00 54.53 163 VAL A O 1
ATOM 1314 N N . ASP A 1 164 ? 0.850 -15.837 0.220 1.00 46.94 164 ASP A N 1
ATOM 1315 C CA . ASP A 1 164 ? 1.454 -16.722 -0.791 1.00 46.94 164 ASP A CA 1
ATOM 1316 C C . ASP A 1 164 ? 1.834 -18.076 -0.162 1.00 46.94 164 ASP A C 1
ATOM 1318 O O . ASP A 1 164 ? 2.303 -18.078 1.004 1.00 46.94 164 ASP A O 1
#

pLDDT: mean 86.51, std 11.08, range [46.94, 97.19]

Organism: Globodera rostochiensis (NCBI:txid31243)

Foldseek 3Di:
DVLLVVLVVLLPDDDADPCPVVPQVRQLVVLVSLLVSLCVQVPPVPLPQQDDSVQEDEGEDADDPDQWAWDAPPPVVHNHIYIYGPSVVLRPDPRSSNQVSLVSSLNSLQRSLCRSVVDVPDGQDAPLNCVVPVVDDHDPSSVVSVVSVCVSHVVSVCHNRDPD

Radius of gyration: 14.91 Å; chains: 1; bounding box: 33×34×39 Å

Secondary structure (DSSP, 8-state):
-HHHHHHHHHHT--SPPTTTTS-HHHHHHHHHHHHHHHHHHHSTTS---SPPSTTEEEEE---SS-SEEEE-TTSSS-SSEEEEE-HHHHHTSSSHHHHHHHHHHHHHHHHHHHHHHT-TTPPPP-HHHHHH-TTPPPPHHHHHHHHHHHHH-GGGTTTTT---